Protein AF-A0A931ML95-F1 (afdb_monomer_lite)

Foldseek 3Di:
DDDPPPPPPAPPLCPAPLQVVLLLLAVVQADPVSGGNLVVVCVQQVHDSVVVVVCSSLLADALSSVVSSLVNSPPPSNQVVQVVVVHHHDDSVSRVVRYD

Secondary structure (DSSP, 8-state):
-------TTS--GGGSHHHHHHHHH-GGGB-TTSSB-HHHHHHHHTS-HHHHHHHHHHT-B-HHHHHHHHHHHTSHHHHHHHHHTT-PPPPHHHHGGGB-

Organism: NCBI:txid2792964

Radius of gyration: 13.31 Å; chains: 1; bounding box: 26×32×35 Å

pLDDT: mean 84.74, std 14.96, range [35.69, 93.75]

Structure (mmCIF, N/CA/C/O backbone):
data_AF-A0A931ML95-F1
#
_entry.id   AF-A0A931ML95-F1
#
loop_
_atom_site.group_PDB
_atom_site.id
_atom_site.type_symbol
_atom_site.label_atom_id
_atom_site.label_alt_id
_atom_site.label_comp_id
_atom_site.label_asym_id
_atom_site.label_entity_id
_atom_site.label_seq_id
_atom_site.pdbx_PDB_ins_code
_atom_site.Cartn_x
_atom_site.Cartn_y
_atom_site.Cartn_z
_atom_site.occupancy
_atom_site.B_iso_or_equiv
_atom_site.auth_seq_id
_atom_site.auth_comp_id
_atom_site.auth_asym_id
_atom_site.auth_atom_id
_atom_site.pdbx_PDB_model_num
ATOM 1 N N . MET A 1 1 ? 12.656 -19.881 -6.360 1.00 35.69 1 MET A N 1
ATOM 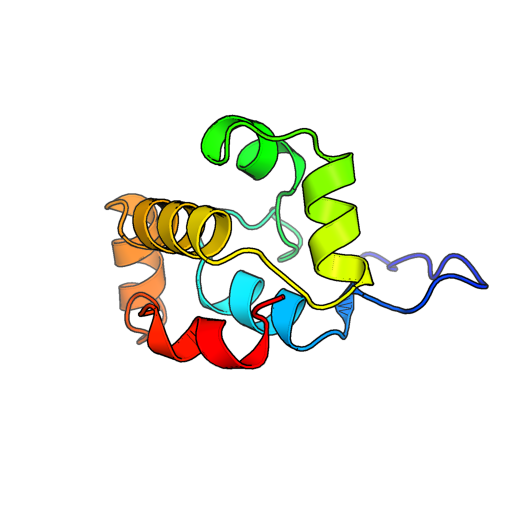2 C CA . MET A 1 1 ? 11.641 -20.023 -5.294 1.00 35.69 1 MET A CA 1
ATOM 3 C C . MET A 1 1 ? 12.205 -19.395 -4.029 1.00 35.69 1 MET A C 1
ATOM 5 O O . MET A 1 1 ? 13.001 -20.028 -3.350 1.00 35.69 1 MET A O 1
ATOM 9 N N . THR A 1 2 ? 11.904 -18.123 -3.765 1.00 39.88 2 THR A N 1
ATOM 10 C CA . THR A 1 2 ? 12.452 -17.419 -2.595 1.00 39.88 2 THR A CA 1
ATOM 11 C C . THR A 1 2 ? 11.558 -17.697 -1.397 1.00 39.88 2 THR A C 1
ATOM 13 O O . THR A 1 2 ? 10.413 -17.257 -1.349 1.00 39.88 2 THR A O 1
ATOM 16 N N . VAL A 1 3 ? 12.079 -18.483 -0.459 1.00 39.81 3 VAL A N 1
ATOM 17 C CA . VAL A 1 3 ? 11.439 -18.810 0.815 1.00 39.81 3 VAL A CA 1
ATOM 18 C C . VAL A 1 3 ? 11.306 -17.520 1.623 1.00 39.81 3 VAL A C 1
ATOM 20 O O . VAL A 1 3 ? 12.301 -16.952 2.065 1.00 39.81 3 VAL A O 1
ATOM 23 N N . MET A 1 4 ? 10.077 -17.037 1.804 1.00 45.91 4 MET A N 1
ATOM 24 C CA . MET A 1 4 ? 9.788 -16.009 2.799 1.00 45.91 4 MET A CA 1
ATOM 25 C C . MET A 1 4 ? 9.951 -16.628 4.184 1.00 45.91 4 MET A C 1
ATOM 27 O O . MET A 1 4 ? 9.112 -17.402 4.646 1.00 45.91 4 MET A O 1
ATOM 31 N N . THR A 1 5 ? 11.062 -16.309 4.836 1.00 42.91 5 THR A N 1
ATOM 32 C CA . THR A 1 5 ? 11.360 -16.715 6.205 1.00 42.91 5 THR A CA 1
ATOM 33 C C . THR A 1 5 ? 10.310 -16.116 7.142 1.00 42.91 5 THR A C 1
ATOM 35 O O . THR A 1 5 ? 10.360 -14.933 7.482 1.00 42.91 5 THR A O 1
ATOM 38 N N . ARG A 1 6 ? 9.330 -16.928 7.556 1.00 43.78 6 ARG A N 1
ATOM 39 C CA . ARG A 1 6 ? 8.397 -16.583 8.634 1.00 43.78 6 ARG A CA 1
ATOM 40 C C . ARG A 1 6 ? 9.203 -16.404 9.916 1.00 43.78 6 ARG A C 1
ATOM 42 O O . ARG A 1 6 ? 9.669 -17.379 10.495 1.00 43.78 6 ARG A O 1
ATOM 49 N N . VAL A 1 7 ? 9.389 -15.160 10.348 1.00 50.84 7 VAL A N 1
ATOM 50 C CA . VAL A 1 7 ? 9.926 -14.868 11.682 1.00 50.84 7 VAL A CA 1
ATOM 51 C C . VAL A 1 7 ? 8.850 -15.280 12.698 1.00 50.84 7 VAL A C 1
ATOM 53 O O . VAL A 1 7 ? 7.769 -14.684 12.681 1.00 50.84 7 VAL A O 1
ATOM 56 N N . PRO A 1 8 ? 9.087 -16.287 13.560 1.00 37.88 8 PRO A N 1
ATOM 57 C CA . PRO A 1 8 ? 8.078 -16.759 14.504 1.00 37.88 8 PRO A CA 1
ATOM 58 C C . PRO A 1 8 ? 7.664 -15.633 15.464 1.00 37.88 8 PRO A C 1
ATOM 60 O O . PRO A 1 8 ? 8.517 -14.935 16.010 1.00 37.88 8 PRO A O 1
ATOM 63 N N . GLY A 1 9 ? 6.356 -15.449 15.674 1.00 45.38 9 GLY A N 1
ATOM 64 C CA . GLY A 1 9 ? 5.812 -14.547 16.701 1.00 45.38 9 GLY A CA 1
ATOM 65 C C . GLY A 1 9 ? 5.430 -13.131 16.251 1.00 45.38 9 GLY A C 1
ATOM 66 O O . GLY A 1 9 ? 4.967 -12.348 17.079 1.00 45.38 9 GLY A O 1
ATOM 67 N N . ARG A 1 10 ? 5.570 -12.775 14.967 1.00 48.00 10 ARG A N 1
ATOM 68 C CA . ARG A 1 10 ? 4.985 -11.533 14.427 1.00 48.00 10 ARG A CA 1
ATOM 69 C C . ARG A 1 10 ? 3.725 -11.864 13.624 1.00 48.00 10 ARG A C 1
ATOM 71 O O . ARG A 1 10 ? 3.800 -12.761 12.789 1.00 48.00 10 ARG A O 1
ATOM 78 N N . PRO A 1 11 ? 2.590 -11.171 13.846 1.00 53.94 11 PRO A N 1
ATOM 79 C CA . PRO A 1 11 ? 1.418 -11.339 12.994 1.00 53.94 11 PRO A CA 1
ATOM 80 C C . PRO A 1 11 ? 1.826 -11.104 11.539 1.00 53.94 11 PRO A C 1
ATOM 82 O O . PRO A 1 11 ? 2.571 -10.159 11.249 1.00 53.94 11 PRO A O 1
ATOM 85 N N . ASP A 1 12 ? 1.384 -12.001 10.658 1.00 70.19 12 ASP A N 1
ATOM 86 C CA . ASP A 1 12 ? 1.693 -12.007 9.228 1.00 70.19 12 ASP A CA 1
ATOM 87 C C . ASP A 1 12 ? 0.959 -10.827 8.573 1.00 70.19 12 ASP A C 1
ATOM 89 O O . ASP A 1 12 ? -0.105 -10.954 7.979 1.00 70.19 12 ASP A O 1
ATOM 93 N N . TRP A 1 13 ? 1.489 -9.620 8.780 1.00 72.31 13 TRP A N 1
ATOM 94 C CA . TRP A 1 13 ? 0.943 -8.376 8.233 1.00 72.31 13 TRP A CA 1
ATOM 95 C C . TRP A 1 13 ? 0.933 -8.399 6.700 1.00 72.31 13 TRP A C 1
ATOM 97 O O . TRP A 1 13 ? 0.147 -7.689 6.083 1.00 72.31 13 TRP A O 1
ATOM 107 N N . THR A 1 14 ? 1.761 -9.258 6.102 1.00 78.19 14 THR A N 1
ATOM 108 C CA . THR A 1 14 ? 1.788 -9.607 4.679 1.00 78.19 14 THR A CA 1
ATOM 109 C C . THR A 1 14 ? 0.564 -10.396 4.202 1.00 78.19 14 THR A C 1
ATOM 111 O O . THR A 1 14 ? 0.336 -10.473 3.001 1.00 78.19 14 THR A O 1
ATOM 114 N N . ALA A 1 15 ? -0.255 -10.933 5.108 1.00 77.75 15 ALA A N 1
ATOM 115 C CA . ALA A 1 15 ? -1.569 -11.504 4.808 1.00 77.75 15 ALA A CA 1
ATOM 116 C C . ALA A 1 15 ? -2.727 -10.553 5.179 1.00 77.75 15 ALA A C 1
ATOM 118 O O . ALA A 1 15 ? -3.897 -10.928 5.106 1.00 77.75 15 ALA A O 1
ATOM 119 N N . GLY A 1 16 ? -2.414 -9.331 5.623 1.00 81.94 16 GLY A N 1
ATOM 120 C CA . GLY A 1 16 ? -3.406 -8.362 6.073 1.00 81.94 16 GLY A CA 1
ATOM 121 C C . GLY A 1 16 ? -4.153 -7.690 4.912 1.00 81.94 16 GLY A C 1
ATOM 122 O O . GLY A 1 16 ? -3.552 -7.417 3.873 1.00 81.94 16 GLY A O 1
ATOM 123 N N . PRO A 1 17 ? -5.433 -7.322 5.100 1.00 87.81 17 PRO A N 1
ATOM 124 C CA . PRO A 1 17 ? -6.257 -6.733 4.040 1.00 87.81 17 PRO A CA 1
ATOM 125 C C . PRO A 1 17 ? -5.705 -5.393 3.524 1.00 87.81 17 PRO A C 1
ATOM 127 O O . PRO A 1 17 ? -5.722 -5.141 2.323 1.00 87.81 17 PRO A O 1
ATOM 130 N N . LEU A 1 18 ? -5.108 -4.575 4.404 1.00 89.56 18 LEU A N 1
ATOM 131 C CA . LEU A 1 18 ? -4.431 -3.339 3.997 1.00 89.56 18 LEU A CA 1
ATOM 132 C C . LEU A 1 18 ? -3.202 -3.617 3.121 1.00 89.56 18 LEU A C 1
ATOM 134 O O . LEU A 1 18 ? -2.944 -2.882 2.175 1.00 89.56 18 LEU A O 1
ATOM 138 N N . TYR A 1 19 ? -2.429 -4.661 3.429 1.00 90.44 19 TYR A N 1
ATOM 139 C CA . TYR A 1 19 ? -1.263 -5.012 2.624 1.00 90.44 19 TYR A CA 1
ATOM 140 C C . TYR A 1 19 ? -1.682 -5.498 1.236 1.00 90.44 19 TYR A C 1
ATOM 142 O O . TYR A 1 19 ? -1.121 -5.035 0.246 1.00 90.44 19 TYR A O 1
ATOM 150 N N . THR A 1 20 ? -2.713 -6.346 1.156 1.00 90.25 20 THR A N 1
ATOM 151 C CA . THR A 1 20 ? -3.294 -6.776 -0.121 1.00 90.25 20 THR A CA 1
ATOM 152 C C . THR A 1 20 ? -3.773 -5.579 -0.934 1.00 90.25 20 THR A C 1
ATOM 154 O O . THR A 1 20 ? -3.336 -5.426 -2.069 1.00 90.25 20 THR A O 1
ATOM 157 N N . LEU A 1 21 ? -4.553 -4.665 -0.344 1.00 91.94 21 LEU A N 1
ATOM 158 C CA . LEU A 1 21 ? -5.005 -3.456 -1.040 1.00 91.94 21 LEU A CA 1
ATOM 159 C C . LEU A 1 21 ? -3.830 -2.662 -1.630 1.00 91.94 21 LEU A C 1
ATOM 161 O O . LEU A 1 21 ? -3.895 -2.210 -2.772 1.00 91.94 21 LEU A O 1
ATOM 165 N N . LEU A 1 22 ? -2.741 -2.502 -0.873 1.00 91.75 22 LEU A N 1
ATOM 166 C CA . LEU A 1 22 ? -1.563 -1.766 -1.333 1.00 91.75 22 LEU A CA 1
ATOM 167 C C . LEU A 1 22 ? -0.819 -2.485 -2.458 1.00 91.75 22 LEU A C 1
ATOM 169 O O . LEU A 1 22 ? -0.378 -1.817 -3.389 1.00 91.75 22 LEU A O 1
ATOM 173 N N . LEU A 1 23 ? -0.705 -3.815 -2.405 1.00 91.50 23 LEU A N 1
ATOM 174 C CA . LEU A 1 23 ? -0.143 -4.595 -3.510 1.00 91.50 23 LEU A CA 1
ATOM 175 C C . LEU A 1 23 ? -0.953 -4.406 -4.792 1.00 91.50 23 LEU A C 1
ATOM 177 O O . LEU A 1 23 ? -0.388 -4.269 -5.874 1.00 91.50 23 LEU A O 1
ATOM 181 N N . GLU A 1 24 ? -2.276 -4.386 -4.662 1.00 90.81 24 GLU A N 1
ATOM 182 C CA . GLU A 1 24 ? -3.172 -4.258 -5.803 1.00 90.81 24 GLU A CA 1
ATOM 183 C C . GLU A 1 24 ? -3.216 -2.844 -6.377 1.00 90.81 24 GLU A C 1
ATOM 185 O O . GLU A 1 24 ? -3.346 -2.685 -7.588 1.00 90.81 24 GLU A O 1
ATOM 190 N N . SER A 1 25 ? -3.073 -1.843 -5.510 1.00 91.88 25 SER A N 1
ATOM 191 C CA . SER A 1 25 ? -3.163 -0.423 -5.847 1.00 91.88 25 SER A CA 1
ATOM 192 C C . SER A 1 25 ? -1.856 0.174 -6.365 1.00 91.88 25 SER A C 1
ATOM 194 O O . SER A 1 25 ? -1.876 1.195 -7.054 1.00 91.88 25 SER A O 1
ATOM 196 N N . LEU A 1 26 ? -0.711 -0.412 -6.002 1.00 92.50 26 LEU A N 1
ATOM 197 C CA . LEU A 1 26 ? 0.616 0.152 -6.261 1.00 92.50 26 LEU A CA 1
ATOM 198 C C . LEU A 1 26 ? 1.544 -0.823 -7.014 1.00 92.50 26 LEU A C 1
ATOM 200 O O . LEU A 1 26 ? 2.664 -1.066 -6.554 1.00 92.50 26 LEU A O 1
ATOM 204 N N . PRO A 1 27 ? 1.133 -1.376 -8.173 1.00 91.94 27 PRO A N 1
ATOM 205 C CA . PRO A 1 27 ? 1.944 -2.336 -8.924 1.00 91.94 27 PRO A CA 1
ATOM 206 C C . PRO A 1 27 ? 3.314 -1.788 -9.358 1.00 91.94 27 PRO A C 1
ATOM 208 O O . PRO A 1 27 ? 4.266 -2.557 -9.469 1.00 91.94 27 PRO A O 1
ATOM 211 N N . ALA A 1 28 ? 3.459 -0.471 -9.553 1.00 90.38 28 ALA A N 1
ATOM 212 C CA . ALA A 1 28 ? 4.745 0.150 -9.897 1.00 90.38 28 ALA A CA 1
ATOM 213 C C . ALA A 1 28 ? 5.698 0.318 -8.697 1.00 90.38 28 ALA A C 1
ATOM 215 O O . ALA A 1 28 ? 6.858 0.688 -8.871 1.00 90.38 28 ALA A O 1
ATOM 216 N N . HIS A 1 29 ? 5.223 0.059 -7.477 1.00 90.81 29 HIS A N 1
ATOM 217 C CA . HIS A 1 29 ? 6.001 0.148 -6.239 1.00 90.81 29 HIS A CA 1
ATOM 218 C C . HIS A 1 29 ? 6.185 -1.224 -5.588 1.00 90.81 29 HIS A C 1
ATOM 220 O O . HIS A 1 29 ? 6.291 -1.345 -4.365 1.00 90.81 29 HIS A O 1
ATOM 226 N N . LEU A 1 30 ? 6.216 -2.266 -6.417 1.00 89.44 30 LEU A N 1
ATOM 227 C CA . LEU A 1 30 ? 6.573 -3.613 -6.011 1.00 89.44 30 LEU A CA 1
ATOM 228 C C . LEU A 1 30 ? 8.049 -3.873 -6.306 1.00 89.44 30 LEU A C 1
ATOM 230 O O . LEU A 1 30 ? 8.604 -3.452 -7.318 1.00 89.44 30 LEU A O 1
ATOM 234 N N . THR A 1 31 ? 8.689 -4.609 -5.411 1.00 88.25 31 THR A N 1
ATOM 235 C CA . THR A 1 31 ? 10.002 -5.205 -5.658 1.00 88.25 31 THR A CA 1
ATOM 236 C C . THR A 1 31 ? 9.915 -6.259 -6.775 1.00 88.25 31 THR A C 1
ATOM 238 O O . THR A 1 31 ? 8.829 -6.784 -7.036 1.00 88.25 31 THR A O 1
ATOM 241 N N . PRO A 1 32 ? 11.047 -6.684 -7.368 1.00 84.31 32 PRO A N 1
ATOM 242 C CA . PRO A 1 32 ? 11.067 -7.773 -8.354 1.00 84.31 32 PRO A CA 1
ATOM 243 C C . PRO A 1 32 ? 10.464 -9.097 -7.854 1.00 84.31 32 PRO A C 1
ATOM 245 O O . PRO A 1 32 ? 10.039 -9.927 -8.650 1.00 84.31 32 PRO A O 1
ATOM 248 N N . SER A 1 33 ? 10.408 -9.292 -6.533 1.00 82.19 33 SER A N 1
ATOM 249 C CA . SER A 1 33 ? 9.789 -10.457 -5.891 1.00 82.19 33 SER A CA 1
ATOM 250 C C . SER A 1 33 ? 8.266 -10.329 -5.726 1.00 82.19 33 SER A C 1
ATOM 252 O O . SER A 1 33 ? 7.656 -11.201 -5.113 1.00 82.19 33 SER A O 1
ATOM 254 N N . GLY A 1 34 ? 7.650 -9.241 -6.204 1.00 82.19 34 GLY A N 1
ATOM 255 C CA . GLY A 1 34 ? 6.207 -8.997 -6.113 1.00 82.19 34 GLY A CA 1
ATOM 256 C C . GLY A 1 34 ? 5.720 -8.516 -4.743 1.00 82.19 34 GLY A C 1
ATOM 257 O O . GLY A 1 34 ? 4.521 -8.526 -4.486 1.00 82.19 34 GLY A O 1
ATOM 258 N N . VAL A 1 35 ? 6.626 -8.108 -3.846 1.00 88.38 35 VAL A N 1
ATOM 259 C CA . VAL A 1 35 ? 6.263 -7.547 -2.530 1.00 88.38 35 VAL A CA 1
ATOM 260 C C . VAL A 1 35 ? 6.356 -6.034 -2.519 1.00 88.38 35 VAL A C 1
ATOM 262 O O . VAL A 1 35 ? 7.145 -5.468 -3.271 1.00 88.38 35 VAL A O 1
ATOM 265 N N . LEU A 1 36 ? 5.605 -5.389 -1.628 1.00 88.31 36 LEU A N 1
ATOM 266 C CA . LEU A 1 36 ? 5.577 -3.934 -1.501 1.00 88.31 36 LEU A CA 1
ATOM 267 C C . LEU A 1 36 ? 6.972 -3.365 -1.182 1.00 88.31 36 LEU A C 1
ATOM 269 O O . LEU A 1 36 ? 7.584 -3.734 -0.176 1.00 88.31 36 LEU A O 1
ATOM 273 N N . ASP A 1 37 ? 7.458 -2.428 -1.998 1.00 90.56 37 ASP A N 1
ATOM 274 C CA . ASP A 1 37 ? 8.713 -1.720 -1.742 1.00 90.56 37 ASP A CA 1
ATOM 275 C C . ASP A 1 37 ? 8.521 -0.618 -0.688 1.00 90.56 37 ASP A C 1
ATOM 277 O O . ASP A 1 37 ? 8.331 0.568 -0.974 1.00 90.56 37 ASP A O 1
ATOM 281 N N . VAL A 1 38 ? 8.599 -1.019 0.582 1.00 88.94 38 VAL A N 1
ATOM 282 C CA . VAL A 1 38 ? 8.499 -0.102 1.728 1.00 88.94 38 VAL A CA 1
ATOM 283 C C . VAL A 1 38 ? 9.628 0.939 1.730 1.00 88.94 38 VAL A C 1
ATOM 285 O O . VAL A 1 38 ? 9.432 2.051 2.224 1.00 88.94 38 VAL A O 1
ATOM 288 N N . GLN A 1 39 ? 10.809 0.613 1.191 1.00 86.88 39 GLN A N 1
ATOM 289 C CA . GLN A 1 39 ? 11.941 1.544 1.172 1.00 86.88 39 GLN A CA 1
ATOM 290 C C . GLN A 1 39 ? 11.731 2.657 0.147 1.00 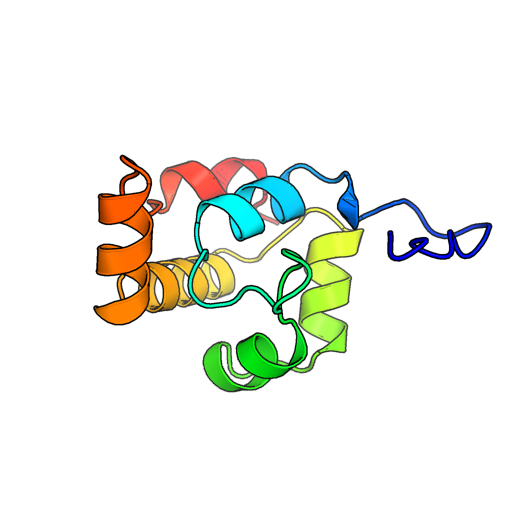86.88 39 GLN A C 1
ATOM 292 O O . GLN A 1 39 ? 11.994 3.812 0.477 1.00 86.88 39 GLN A O 1
ATOM 297 N N . GLY A 1 40 ? 11.211 2.344 -1.041 1.00 87.44 40 GLY A N 1
ATOM 298 C CA . GLY A 1 40 ? 10.793 3.349 -2.019 1.00 87.44 40 GLY A CA 1
ATOM 299 C C . GLY A 1 40 ? 9.609 4.182 -1.523 1.00 87.44 40 GLY A C 1
ATOM 300 O O . GLY A 1 40 ? 9.625 5.414 -1.600 1.00 87.44 40 GLY A O 1
ATOM 301 N N . LEU A 1 41 ? 8.611 3.531 -0.914 1.00 88.75 41 LEU A N 1
ATOM 302 C CA . LEU A 1 41 ? 7.419 4.211 -0.400 1.00 88.75 41 LEU A CA 1
ATOM 303 C C . LEU A 1 41 ? 7.717 5.211 0.713 1.00 88.75 41 LEU A C 1
ATOM 305 O O . LEU A 1 41 ? 7.064 6.248 0.770 1.00 88.75 41 LEU A O 1
ATOM 309 N N . LYS A 1 42 ? 8.707 4.960 1.578 1.00 91.44 42 LYS A N 1
ATOM 310 C CA . LYS A 1 42 ? 9.055 5.892 2.666 1.00 91.44 42 LYS A CA 1
ATOM 311 C C . LYS A 1 42 ? 9.374 7.298 2.134 1.00 91.44 42 LYS A C 1
ATOM 313 O O . LYS A 1 42 ? 8.915 8.291 2.697 1.00 91.44 42 LYS A O 1
ATOM 318 N N . SER A 1 43 ? 10.099 7.368 1.016 1.00 88.88 43 SER A N 1
ATOM 319 C CA . SER A 1 43 ? 10.514 8.619 0.381 1.00 88.88 43 SER A CA 1
ATOM 320 C C . SER A 1 43 ? 9.339 9.314 -0.298 1.00 88.88 43 SER A C 1
ATOM 322 O O . SER A 1 43 ? 9.221 10.531 -0.222 1.00 88.88 43 SER A O 1
ATOM 324 N N . LEU A 1 44 ? 8.441 8.542 -0.915 1.00 88.12 44 LEU A N 1
ATOM 325 C CA . LEU A 1 44 ? 7.258 9.073 -1.593 1.00 88.12 44 LEU A CA 1
ATOM 326 C C . LEU A 1 44 ? 6.200 9.578 -0.614 1.00 88.12 44 LEU A C 1
ATOM 328 O O . LEU A 1 44 ? 5.568 10.600 -0.858 1.00 88.12 44 LEU A O 1
ATOM 332 N N . VAL A 1 45 ? 6.015 8.863 0.494 1.00 88.81 45 VAL A N 1
ATOM 333 C CA . VAL A 1 45 ? 5.005 9.183 1.505 1.00 88.81 45 VAL A CA 1
ATOM 334 C C . VAL A 1 45 ? 5.520 10.216 2.521 1.00 88.81 45 VAL A C 1
ATOM 336 O O . VAL A 1 45 ? 4.744 10.772 3.297 1.00 88.81 45 VAL A O 1
ATOM 339 N N . GLY A 1 46 ? 6.830 10.483 2.546 1.00 89.38 46 GLY A N 1
ATOM 340 C CA . GLY A 1 46 ? 7.446 11.403 3.506 1.00 89.38 46 GLY A CA 1
ATOM 341 C C . GLY A 1 46 ? 7.357 10.896 4.949 1.00 89.38 46 GLY A C 1
ATOM 342 O O . GLY A 1 46 ? 7.167 11.672 5.888 1.00 89.38 46 GLY A O 1
ATOM 343 N N . LYS A 1 47 ? 7.430 9.574 5.142 1.00 89.56 47 LYS A N 1
ATOM 344 C CA . LYS A 1 47 ? 7.351 8.914 6.456 1.00 89.56 47 LYS A CA 1
ATOM 345 C C . LYS A 1 47 ? 8.528 7.973 6.649 1.00 89.56 47 LYS A C 1
ATOM 347 O O . LYS A 1 47 ? 9.143 7.520 5.692 1.00 89.56 47 LYS A O 1
ATOM 352 N N . SER A 1 48 ? 8.829 7.636 7.901 1.00 90.88 48 SER A N 1
ATOM 353 C CA . SER A 1 48 ? 9.804 6.585 8.181 1.00 90.88 48 SER A CA 1
ATOM 354 C C . SER A 1 48 ? 9.259 5.218 7.753 1.00 90.88 48 SER A C 1
ATOM 356 O O . SER A 1 48 ? 8.055 4.957 7.808 1.00 90.88 48 SER A O 1
ATOM 358 N N . HIS A 1 49 ? 10.157 4.307 7.382 1.00 86.56 49 HIS A N 1
ATOM 359 C CA . HIS A 1 49 ? 9.797 2.918 7.090 1.00 86.56 49 HIS A CA 1
ATOM 360 C C . HIS A 1 49 ? 9.069 2.225 8.261 1.00 86.56 49 HIS A C 1
ATOM 362 O O . HIS A 1 49 ? 8.176 1.413 8.040 1.00 86.56 49 HIS A O 1
ATOM 368 N N . GLU A 1 50 ? 9.375 2.591 9.510 1.00 89.50 50 GLU A N 1
ATOM 369 C CA . GLU A 1 50 ? 8.723 2.063 10.708 1.00 89.50 50 GLU A CA 1
ATOM 370 C C . GLU A 1 50 ? 7.272 2.518 10.805 1.00 89.50 50 GLU A C 1
ATOM 372 O O . GLU A 1 50 ? 6.418 1.732 11.206 1.00 89.50 50 GLU A O 1
ATOM 377 N N . ALA A 1 51 ? 6.968 3.756 10.402 1.00 90.25 51 ALA A N 1
ATOM 378 C CA . ALA A 1 51 ? 5.595 4.238 10.348 1.00 90.25 51 ALA A CA 1
ATOM 379 C C . ALA A 1 51 ? 4.771 3.440 9.328 1.00 90.25 51 ALA A C 1
ATOM 381 O O . ALA A 1 51 ? 3.654 3.040 9.643 1.00 90.25 51 ALA A O 1
ATOM 382 N N . ILE A 1 52 ? 5.341 3.136 8.157 1.00 90.62 52 ILE A N 1
ATOM 383 C CA . ILE A 1 52 ? 4.680 2.301 7.142 1.00 90.62 52 ILE A CA 1
ATOM 384 C C . ILE A 1 52 ? 4.461 0.884 7.680 1.00 90.62 52 ILE A C 1
ATOM 386 O O . ILE A 1 52 ? 3.337 0.386 7.660 1.00 90.62 52 ILE A O 1
ATOM 390 N N . TYR A 1 53 ? 5.494 0.255 8.253 1.00 90.12 53 TYR A N 1
ATOM 391 C CA . TYR A 1 53 ? 5.342 -1.056 8.891 1.00 90.12 53 TYR A CA 1
ATOM 392 C C . TYR A 1 53 ? 4.316 -1.039 10.022 1.00 90.12 53 TYR A C 1
ATOM 394 O O . TYR A 1 53 ? 3.608 -2.024 10.211 1.00 90.12 53 TYR A O 1
ATOM 402 N N . LYS A 1 54 ? 4.209 0.057 10.777 1.00 90.25 54 LYS A N 1
ATOM 403 C CA . LYS A 1 54 ? 3.192 0.206 11.816 1.00 90.25 54 LYS A CA 1
ATOM 404 C C . LYS A 1 54 ? 1.788 0.191 11.216 1.00 90.25 54 LYS A C 1
ATOM 406 O O . LYS A 1 54 ? 0.948 -0.525 11.748 1.00 90.25 54 LYS A O 1
ATOM 411 N N . TRP A 1 55 ? 1.542 0.899 10.113 1.00 90.88 55 TRP A N 1
ATOM 412 C CA . TRP A 1 55 ? 0.240 0.864 9.434 1.00 90.88 55 TRP A CA 1
ATOM 413 C C . TRP A 1 55 ? -0.112 -0.544 8.968 1.00 90.88 55 TRP A C 1
ATOM 415 O O . TRP A 1 55 ? -1.202 -1.027 9.256 1.00 90.88 55 TRP A O 1
ATOM 425 N N . LEU A 1 56 ? 0.845 -1.224 8.329 1.00 89.88 56 LEU A N 1
ATOM 426 C CA . LEU A 1 56 ? 0.682 -2.590 7.831 1.00 89.88 56 LEU A CA 1
ATOM 427 C C . LEU A 1 56 ? 0.389 -3.578 8.964 1.00 89.88 56 LEU A C 1
ATOM 429 O O . LEU A 1 56 ? -0.556 -4.354 8.878 1.00 89.88 56 LEU A O 1
ATOM 433 N N . ARG A 1 57 ? 1.148 -3.510 10.065 1.00 88.50 57 ARG A N 1
ATOM 434 C CA . ARG A 1 57 ? 0.932 -4.365 11.245 1.00 88.50 57 ARG A CA 1
ATOM 435 C C . ARG A 1 57 ? -0.392 -4.088 11.945 1.00 88.50 57 ARG A C 1
ATOM 437 O O . ARG A 1 57 ? -0.982 -5.009 12.493 1.00 88.50 57 ARG A O 1
ATOM 444 N N . GLN A 1 58 ? -0.825 -2.830 11.978 1.00 89.62 58 GLN A N 1
ATOM 445 C CA . GLN A 1 58 ? -2.087 -2.444 12.607 1.00 89.62 58 GLN A CA 1
ATOM 446 C C . GLN A 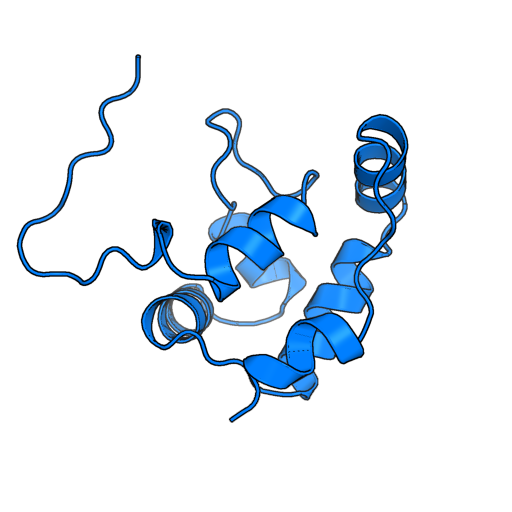1 58 ? -3.291 -2.654 11.682 1.00 89.62 58 GLN A C 1
ATOM 448 O O . GLN A 1 58 ? -4.416 -2.624 12.169 1.00 89.62 58 GLN A O 1
ATOM 453 N N . GLY 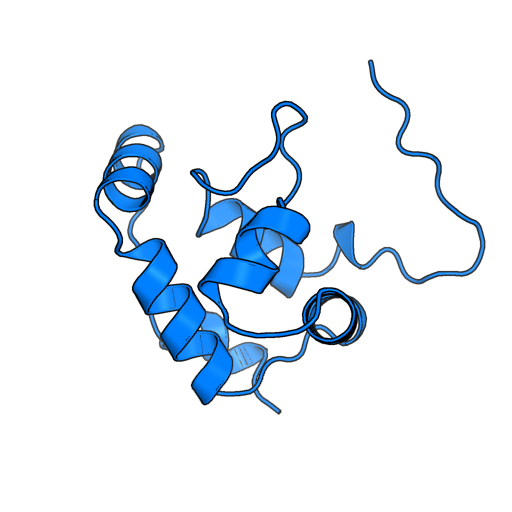A 1 59 ? -3.068 -2.819 10.373 1.00 89.06 59 GLY A N 1
ATOM 454 C CA . GLY A 1 59 ? -4.123 -2.785 9.362 1.00 89.06 59 GLY A CA 1
ATOM 455 C C . GLY A 1 59 ? -4.873 -1.451 9.337 1.00 89.06 59 GLY A C 1
ATOM 456 O O . GLY A 1 59 ? -6.033 -1.420 8.948 1.00 89.06 59 GLY A O 1
ATOM 457 N N . LYS A 1 60 ? -4.245 -0.365 9.809 1.00 90.00 60 LYS A N 1
ATOM 458 C CA . LYS A 1 60 ? -4.889 0.939 10.006 1.00 90.00 60 LYS A CA 1
ATOM 459 C C . LYS A 1 60 ? -4.050 2.076 9.452 1.00 90.00 60 LYS A C 1
ATOM 461 O O . LYS A 1 60 ? -2.822 2.064 9.547 1.00 90.00 60 LYS A O 1
ATOM 466 N N . LEU A 1 61 ? -4.717 3.093 8.924 1.00 91.88 61 LEU A N 1
ATOM 467 C CA . LEU A 1 61 ? -4.098 4.193 8.206 1.00 91.88 61 LEU A CA 1
ATOM 468 C C . LEU A 1 61 ? -4.871 5.495 8.449 1.00 91.88 61 LEU A C 1
ATOM 470 O O . LEU A 1 61 ? -6.092 5.509 8.481 1.00 91.88 61 LEU A O 1
ATOM 474 N N . LYS A 1 62 ? -4.173 6.620 8.627 1.00 92.50 62 LYS A N 1
ATOM 475 C CA . LYS A 1 62 ? -4.844 7.923 8.774 1.00 92.50 62 LYS A CA 1
ATOM 476 C C . LYS A 1 62 ? -5.366 8.409 7.416 1.00 92.50 62 LYS A C 1
ATOM 478 O O . LYS A 1 62 ? -4.643 8.234 6.433 1.00 92.50 62 LYS A O 1
ATOM 483 N N . PRO A 1 63 ? -6.487 9.150 7.351 1.00 92.81 63 PRO A N 1
ATOM 484 C CA . PRO A 1 63 ? -7.014 9.683 6.089 1.00 92.81 63 PRO A CA 1
ATOM 485 C C . PRO A 1 63 ? -5.985 10.483 5.276 1.00 92.81 63 PRO A C 1
ATOM 487 O O . PRO A 1 63 ? -5.912 10.362 4.057 1.00 92.81 63 PRO A O 1
ATOM 490 N N . ALA A 1 64 ? -5.127 11.257 5.951 1.00 92.25 64 ALA A N 1
ATOM 491 C CA . ALA A 1 64 ? -4.046 12.000 5.302 1.00 92.25 64 ALA A CA 1
ATOM 492 C C . ALA A 1 64 ? -3.024 11.086 4.602 1.00 92.25 64 ALA A C 1
ATOM 494 O O . ALA A 1 64 ? -2.583 11.392 3.501 1.00 92.25 64 ALA A O 1
ATOM 495 N N . ASN A 1 65 ? -2.681 9.943 5.202 1.00 92.00 65 ASN A N 1
ATOM 496 C CA . ASN A 1 65 ? -1.771 8.982 4.579 1.00 92.00 65 ASN A CA 1
ATOM 497 C C . ASN A 1 65 ? -2.448 8.282 3.388 1.00 92.00 65 ASN A C 1
ATOM 499 O O . ASN A 1 65 ? -1.774 7.969 2.414 1.00 92.00 65 ASN A O 1
ATOM 503 N N . ALA A 1 66 ? -3.764 8.049 3.455 1.00 92.88 66 ALA A N 1
ATOM 504 C CA . ALA A 1 66 ? -4.506 7.402 2.373 1.00 92.88 66 ALA A CA 1
ATOM 505 C C . ALA A 1 66 ? -4.551 8.298 1.139 1.00 92.88 66 ALA A C 1
ATOM 507 O O . ALA A 1 66 ? -4.311 7.828 0.036 1.00 92.88 66 ALA A O 1
ATOM 508 N N . ARG A 1 67 ? -4.754 9.607 1.334 1.00 93.31 67 ARG A N 1
ATOM 509 C CA . ARG A 1 67 ? -4.657 10.597 0.253 1.00 93.31 67 ARG A CA 1
ATOM 510 C C . ARG A 1 67 ? -3.299 10.558 -0.437 1.00 93.31 67 ARG A C 1
ATOM 512 O O . ARG A 1 67 ? -3.265 10.450 -1.652 1.00 93.31 67 ARG A O 1
ATOM 519 N N . ILE A 1 68 ? -2.209 10.526 0.329 1.00 93.56 68 ILE A N 1
ATOM 520 C CA . ILE A 1 68 ? -0.859 10.431 -0.242 1.00 93.56 68 ILE A CA 1
ATOM 521 C C . ILE A 1 68 ? -0.692 9.138 -1.056 1.00 93.56 68 ILE A C 1
ATOM 523 O O . ILE A 1 68 ? -0.123 9.156 -2.143 1.00 93.56 68 ILE A O 1
ATOM 527 N N . LEU A 1 69 ? -1.207 8.007 -0.566 1.00 93.19 69 LEU A N 1
ATOM 528 C CA . LEU A 1 69 ? -1.158 6.738 -1.300 1.00 93.19 69 LEU A CA 1
ATOM 529 C C . LEU A 1 69 ? -1.977 6.784 -2.595 1.00 93.19 69 LEU A C 1
ATOM 531 O O . LEU A 1 69 ? -1.520 6.261 -3.606 1.00 93.19 69 LEU A O 1
ATOM 535 N N . ILE A 1 70 ? -3.135 7.443 -2.587 1.00 93.75 70 ILE A N 1
ATOM 536 C CA . ILE A 1 70 ? -3.953 7.675 -3.785 1.00 93.75 70 ILE A CA 1
ATOM 537 C C . ILE A 1 70 ? -3.205 8.572 -4.772 1.00 93.75 70 ILE A C 1
ATOM 539 O O . ILE A 1 70 ? -3.154 8.256 -5.957 1.00 93.75 70 ILE A O 1
ATOM 543 N N . GLU A 1 71 ? -2.578 9.653 -4.309 1.00 93.69 71 GLU A N 1
ATOM 544 C CA . GLU A 1 71 ? -1.760 10.530 -5.155 1.00 93.69 71 GLU A CA 1
ATOM 545 C C . GLU A 1 71 ? -0.602 9.765 -5.807 1.00 93.69 71 GLU A C 1
ATOM 547 O O . GLU A 1 71 ? -0.329 9.944 -6.992 1.00 93.69 71 GLU A O 1
ATOM 552 N N . ILE A 1 72 ? 0.052 8.869 -5.061 1.00 92.81 72 ILE A N 1
ATOM 553 C CA . ILE A 1 72 ? 1.094 7.985 -5.597 1.00 92.81 72 ILE A CA 1
ATOM 554 C C . ILE A 1 72 ? 0.498 7.005 -6.614 1.00 92.81 72 ILE A C 1
ATOM 556 O O . ILE A 1 72 ? 1.058 6.848 -7.698 1.00 92.81 72 ILE A O 1
ATOM 560 N N . ALA A 1 73 ? -0.642 6.383 -6.303 1.00 92.94 73 ALA A N 1
ATOM 561 C CA . ALA A 1 73 ? -1.286 5.413 -7.183 1.00 92.94 73 ALA A CA 1
ATOM 562 C C . ALA A 1 73 ? -1.752 6.028 -8.514 1.00 92.94 73 ALA A C 1
ATOM 564 O O . ALA A 1 73 ? -1.763 5.346 -9.537 1.00 92.94 73 ALA A O 1
ATOM 565 N N . ASN A 1 74 ? -2.079 7.322 -8.504 1.00 92.81 74 ASN A N 1
ATOM 566 C CA . ASN A 1 74 ? -2.475 8.099 -9.677 1.00 92.81 74 ASN A CA 1
ATOM 567 C C . ASN A 1 74 ? -1.287 8.663 -10.481 1.00 92.81 74 ASN A C 1
ATOM 569 O O . ASN A 1 74 ? -1.496 9.364 -11.472 1.00 92.81 74 ASN A O 1
ATOM 573 N N . LYS A 1 75 ? -0.033 8.368 -10.108 1.00 93.50 75 LYS A N 1
ATOM 574 C CA . LYS A 1 75 ? 1.123 8.753 -10.932 1.00 93.50 75 LYS A CA 1
ATOM 575 C C . LYS A 1 75 ? 1.133 7.976 -12.255 1.00 93.50 75 LYS A C 1
ATOM 577 O O . LYS A 1 75 ? 0.822 6.784 -12.235 1.00 93.50 75 LYS A O 1
ATOM 582 N N . PRO A 1 76 ? 1.576 8.589 -13.374 1.00 92.62 76 PRO A N 1
ATOM 583 C CA . PRO A 1 76 ? 1.499 7.986 -14.709 1.00 92.62 76 PRO A CA 1
ATOM 584 C C . PRO A 1 76 ? 2.022 6.547 -14.774 1.00 92.62 76 PRO A C 1
ATOM 586 O O . PRO A 1 76 ? 1.289 5.656 -15.183 1.00 92.62 76 PRO A O 1
ATOM 589 N N . ALA A 1 77 ? 3.220 6.296 -14.235 1.00 90.94 77 ALA A N 1
ATOM 590 C CA . ALA A 1 77 ? 3.830 4.966 -14.238 1.00 90.94 77 ALA A CA 1
ATOM 591 C C . ALA A 1 77 ? 2.982 3.898 -13.519 1.00 90.94 77 ALA A C 1
ATOM 593 O O . ALA A 1 77 ? 2.925 2.749 -13.954 1.00 90.94 77 ALA A O 1
ATOM 594 N N . ASN A 1 78 ? 2.306 4.262 -12.424 1.00 93.31 78 ASN A N 1
ATOM 595 C CA . ASN A 1 78 ? 1.454 3.330 -11.692 1.00 93.31 78 ASN A CA 1
ATOM 596 C C . ASN A 1 78 ? 0.092 3.150 -12.372 1.00 93.31 78 ASN A C 1
ATOM 598 O O . ASN A 1 78 ? -0.411 2.034 -12.425 1.00 93.31 78 ASN A O 1
ATOM 602 N N . VAL A 1 79 ? -0.473 4.214 -12.950 1.00 92.88 79 VAL A N 1
ATOM 603 C CA . VAL A 1 79 ? -1.716 4.149 -13.738 1.00 92.88 79 VAL A CA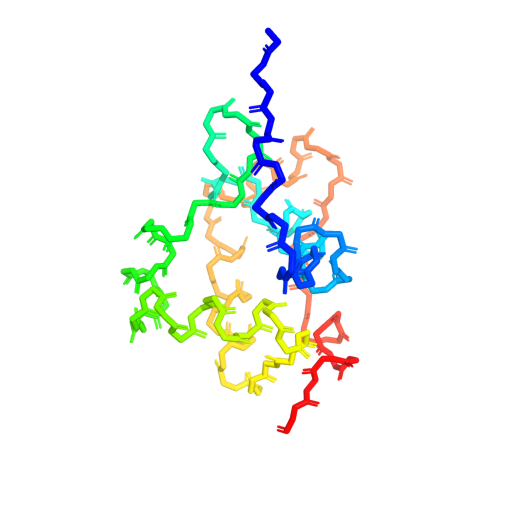 1
ATOM 604 C C . VAL A 1 79 ? -1.538 3.277 -14.979 1.00 92.88 79 VAL A C 1
ATOM 606 O O . VAL A 1 79 ? -2.412 2.473 -15.289 1.00 92.88 79 VAL A O 1
ATOM 609 N N . GLU A 1 80 ? -0.406 3.389 -15.673 1.00 93.06 80 GLU A N 1
ATOM 610 C CA . GLU A 1 80 ? -0.080 2.528 -16.813 1.00 93.06 80 GLU A CA 1
ATOM 611 C C . GLU A 1 80 ? 0.025 1.059 -16.391 1.00 93.06 80 GLU A C 1
ATOM 613 O O . GLU A 1 80 ? -0.562 0.193 -17.040 1.00 93.06 80 GLU A O 1
ATOM 618 N N . ALA A 1 81 ? 0.690 0.781 -15.265 1.00 91.19 81 ALA A N 1
ATOM 619 C CA . ALA A 1 81 ? 0.792 -0.568 -14.714 1.00 91.19 81 ALA A CA 1
ATOM 620 C C . ALA A 1 81 ? -0.574 -1.133 -14.274 1.00 91.19 81 ALA A C 1
ATOM 622 O O . ALA A 1 81 ? -0.881 -2.292 -14.550 1.00 91.19 81 ALA A O 1
ATOM 623 N N . LEU A 1 82 ? -1.423 -0.315 -13.644 1.00 91.56 82 LEU A N 1
ATOM 624 C CA . LEU A 1 82 ? -2.792 -0.689 -13.277 1.00 91.56 82 LEU A CA 1
ATOM 625 C C . LEU A 1 82 ? -3.645 -0.979 -14.514 1.00 91.56 82 LEU A C 1
ATOM 627 O O . LEU A 1 82 ? -4.287 -2.025 -14.582 1.00 91.56 82 LEU A O 1
ATOM 631 N N . ARG A 1 83 ? -3.590 -0.110 -15.530 1.00 92.75 83 ARG A N 1
ATOM 632 C CA . ARG A 1 83 ? -4.305 -0.300 -16.798 1.00 92.75 83 ARG A CA 1
ATOM 633 C C . ARG A 1 83 ? -3.852 -1.576 -17.508 1.00 92.75 83 ARG A C 1
ATOM 635 O O . ARG A 1 83 ? -4.702 -2.312 -18.000 1.00 92.75 83 ARG A O 1
ATOM 642 N N . ALA A 1 84 ? -2.549 -1.863 -17.537 1.00 90.31 84 ALA A N 1
ATOM 643 C CA . ALA A 1 84 ? -2.013 -3.102 -18.104 1.00 90.31 84 ALA A CA 1
ATOM 644 C C . ALA A 1 84 ? -2.520 -4.356 -17.365 1.00 90.31 84 ALA A C 1
ATOM 646 O O . ALA A 1 84 ? -2.701 -5.402 -17.982 1.00 90.31 84 ALA A O 1
ATOM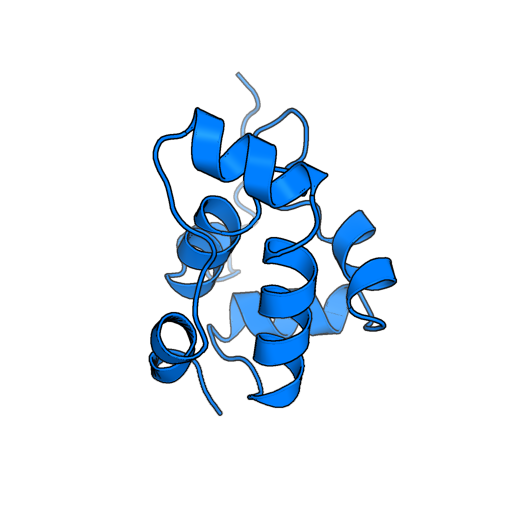 647 N N . ALA A 1 85 ? -2.802 -4.235 -16.065 1.00 88.12 85 ALA A N 1
ATOM 648 C CA . ALA A 1 85 ? -3.414 -5.279 -15.246 1.00 88.12 85 ALA A CA 1
ATOM 649 C C . ALA A 1 85 ? -4.960 -5.287 -15.284 1.00 88.12 85 ALA A C 1
ATOM 651 O O . ALA A 1 85 ? -5.575 -6.080 -14.572 1.00 88.12 85 ALA A O 1
ATOM 652 N N . GLY A 1 86 ? -5.600 -4.416 -16.077 1.00 90.19 86 GLY A N 1
ATOM 653 C CA . GLY A 1 86 ? -7.062 -4.300 -16.154 1.00 90.19 86 GLY A CA 1
ATOM 654 C C . GLY A 1 86 ? -7.713 -3.706 -14.900 1.00 90.19 86 GLY A C 1
ATOM 655 O O . GLY A 1 86 ? -8.862 -4.019 -14.601 1.00 90.19 86 GLY A O 1
ATOM 656 N N . ARG A 1 87 ? -6.975 -2.888 -14.142 1.00 90.38 87 ARG A N 1
ATOM 657 C CA . ARG A 1 87 ? -7.402 -2.291 -12.870 1.00 90.38 87 ARG A CA 1
ATOM 658 C C . ARG A 1 87 ? -7.472 -0.770 -12.958 1.00 90.38 87 ARG A C 1
ATOM 660 O O . ARG A 1 87 ? -6.769 -0.146 -13.753 1.00 90.38 87 ARG A O 1
ATOM 667 N N . GLU A 1 88 ? -8.300 -0.181 -12.104 1.00 91.06 88 GLU A N 1
ATOM 668 C CA . GLU A 1 88 ? -8.406 1.270 -11.940 1.00 91.06 88 GLU A CA 1
ATOM 669 C C . GLU A 1 88 ? -7.602 1.749 -10.718 1.00 91.06 88 GLU A C 1
ATOM 671 O O . GLU A 1 88 ? -7.374 0.969 -9.788 1.00 91.06 88 GLU A O 1
ATOM 676 N N . PRO A 1 89 ? -7.157 3.020 -10.691 1.00 91.12 89 PRO A N 1
ATOM 677 C CA . PRO A 1 89 ? -6.557 3.612 -9.500 1.00 91.12 89 PRO A CA 1
ATOM 678 C C . PRO A 1 89 ? -7.515 3.577 -8.304 1.00 91.12 89 PRO A C 1
ATOM 680 O O . PRO A 1 89 ? -8.715 3.810 -8.479 1.00 91.12 89 PRO A O 1
ATOM 683 N N . PRO A 1 90 ? -7.000 3.342 -7.085 1.00 92.62 90 PRO A N 1
ATOM 684 C CA . PRO A 1 90 ? -7.833 3.304 -5.896 1.00 92.62 90 PRO A CA 1
ATOM 685 C C . PRO A 1 90 ? -8.415 4.688 -5.598 1.00 92.62 90 PRO A C 1
ATOM 687 O O . PRO A 1 90 ? -7.787 5.729 -5.832 1.00 92.62 90 PRO A O 1
ATOM 690 N N . LYS A 1 91 ? -9.608 4.694 -5.015 1.00 93.44 91 LYS A N 1
ATOM 691 C CA . LYS A 1 91 ? -10.296 5.879 -4.508 1.00 93.44 91 LYS A CA 1
ATOM 692 C C . LYS A 1 91 ? -10.196 5.922 -2.992 1.00 93.44 91 LYS A C 1
ATOM 694 O O . LYS A 1 91 ? -9.794 4.972 -2.329 1.00 93.44 91 LYS A O 1
ATOM 699 N N . ILE A 1 92 ? -10.592 7.052 -2.410 1.00 92.69 92 ILE A N 1
ATOM 700 C CA . ILE A 1 92 ? -10.607 7.205 -0.948 1.00 92.69 92 ILE A CA 1
ATOM 701 C C . ILE A 1 92 ? -11.549 6.206 -0.268 1.00 92.69 92 ILE A C 1
ATOM 703 O O . ILE A 1 92 ? -11.283 5.792 0.858 1.00 92.69 92 ILE A O 1
ATOM 707 N N . GLU A 1 93 ? -12.605 5.796 -0.972 1.00 93.56 93 GLU A N 1
ATOM 708 C CA . GLU A 1 93 ? -13.607 4.826 -0.528 1.00 93.56 93 GLU A CA 1
ATOM 709 C C . GLU A 1 93 ? -12.983 3.460 -0.221 1.00 93.56 93 GLU A C 1
ATOM 711 O O . GLU A 1 93 ? -13.307 2.864 0.805 1.00 93.56 93 GLU A O 1
ATOM 716 N N . ASP A 1 94 ? -12.001 3.032 -1.021 1.00 90.31 94 ASP A N 1
ATOM 717 C CA . ASP A 1 94 ? -11.278 1.770 -0.826 1.00 90.31 94 ASP A CA 1
ATOM 718 C C . ASP A 1 94 ? -10.470 1.755 0.480 1.00 90.31 94 ASP A C 1
ATOM 720 O O . ASP A 1 94 ? -10.202 0.695 1.045 1.00 90.31 94 ASP A O 1
ATOM 724 N N . PHE A 1 95 ? -10.102 2.933 0.999 1.00 92.38 95 PHE A N 1
ATOM 725 C CA . PHE A 1 95 ? -9.330 3.058 2.233 1.00 92.38 95 PHE A CA 1
ATOM 726 C C . PHE A 1 95 ? -10.185 3.268 3.492 1.00 92.38 95 PHE A C 1
ATOM 728 O O . PHE A 1 95 ? -9.655 3.118 4.597 1.00 92.38 95 PHE A O 1
ATOM 735 N N . LEU A 1 96 ? -11.483 3.577 3.356 1.00 91.38 96 LEU A N 1
ATOM 736 C CA . LEU A 1 96 ? -12.385 3.831 4.492 1.00 91.38 96 LEU A CA 1
ATOM 737 C C . LEU A 1 96 ? -12.377 2.716 5.554 1.00 91.38 96 LEU A C 1
ATOM 739 O O . LEU A 1 96 ? -12.321 3.058 6.739 1.00 91.38 96 LEU A O 1
ATOM 743 N N . PRO A 1 97 ? -12.357 1.412 5.198 1.00 92.44 97 PRO A N 1
ATOM 744 C CA . PRO A 1 97 ? -12.345 0.331 6.188 1.00 92.44 97 PRO A CA 1
ATOM 745 C C . PRO A 1 97 ? -11.107 0.316 7.097 1.00 92.44 97 PRO A C 1
ATOM 747 O O . PRO A 1 97 ? -11.110 -0.343 8.135 1.00 92.44 97 PRO A O 1
ATOM 750 N N . TYR A 1 98 ? -10.045 1.029 6.717 1.00 91.81 98 TYR A N 1
ATOM 751 C CA . TYR A 1 98 ? -8.757 1.027 7.407 1.00 91.81 98 TYR A CA 1
ATOM 752 C C . TYR A 1 98 ? -8.506 2.312 8.198 1.00 91.81 98 TYR A C 1
ATOM 754 O O . TYR A 1 98 ? -7.427 2.473 8.769 1.00 91.81 98 TYR A O 1
ATOM 762 N N . PHE A 1 99 ? -9.453 3.251 8.231 1.00 91.00 99 PHE A N 1
ATOM 763 C CA . PHE A 1 99 ? -9.247 4.512 8.936 1.00 91.00 99 PHE A CA 1
ATOM 764 C C . PHE A 1 99 ? -9.199 4.338 10.459 1.00 91.00 99 PHE A C 1
ATOM 766 O O . PHE A 1 99 ? -9.873 3.489 11.043 1.00 91.00 99 PHE A O 1
ATOM 773 N N . ILE A 1 100 ? -8.337 5.140 11.091 1.00 85.31 100 ILE A N 1
ATOM 774 C CA . ILE A 1 100 ? -8.186 5.274 12.547 1.00 85.31 100 ILE A CA 1
ATOM 775 C C . ILE A 1 100 ? -8.472 6.701 12.987 1.00 85.31 100 ILE A C 1
ATOM 777 O O . ILE A 1 100 ? -8.069 7.629 12.243 1.00 85.31 100 ILE A O 1
#

Sequence (100 aa):
MTVMTRVPGRPDWTAGPLYTLLLESLPAHLTPSGVLDVQGLKSLVGKSHEAIYKWLRQGKLKPANARILIEIANKPANVEALRAAGREPPKIEDFLPYFI